Protein AF-A0A8H4KQC0-F1 (afdb_monomer_lite)

Organism: NCBI:txid2364996

Structure (mmCIF, N/CA/C/O backbone):
data_AF-A0A8H4KQC0-F1
#
_entry.id   AF-A0A8H4KQC0-F1
#
loop_
_atom_site.group_PDB
_atom_site.id
_atom_site.type_symbol
_atom_site.label_atom_id
_atom_site.label_alt_id
_atom_site.label_comp_id
_atom_site.label_asym_id
_atom_site.label_entity_id
_atom_site.label_seq_id
_atom_site.pdbx_PDB_ins_code
_atom_site.Cartn_x
_atom_site.Cartn_y
_atom_site.Cartn_z
_atom_site.occupancy
_atom_site.B_iso_or_equiv
_atom_site.auth_seq_id
_atom_site.auth_comp_id
_atom_site.auth_asym_id
_atom_site.auth_atom_id
_atom_site.pdbx_PDB_model_num
ATOM 1 N N . MET A 1 1 ? 35.158 4.837 -8.194 1.00 37.19 1 MET A N 1
ATOM 2 C CA . MET A 1 1 ? 34.379 3.630 -8.532 1.00 37.19 1 MET A CA 1
ATOM 3 C C . MET A 1 1 ? 33.825 3.041 -7.249 1.00 37.19 1 MET A C 1
ATOM 5 O O . MET A 1 1 ? 34.602 2.717 -6.363 1.00 37.19 1 MET A O 1
ATOM 9 N N . ASN A 1 2 ? 32.500 2.974 -7.135 1.00 41.12 2 ASN A N 1
ATOM 10 C CA . ASN A 1 2 ? 31.809 2.283 -6.050 1.00 41.12 2 AS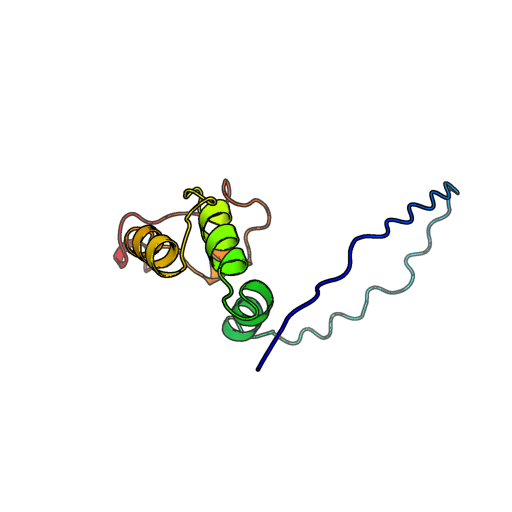N A CA 1
ATOM 11 C C . ASN A 1 2 ? 31.931 0.771 -6.267 1.00 41.12 2 ASN A C 1
ATOM 13 O O . ASN A 1 2 ? 31.627 0.310 -7.366 1.00 41.12 2 ASN A O 1
ATOM 17 N N . HIS A 1 3 ? 32.299 0.008 -5.239 1.00 40.81 3 HIS A N 1
ATOM 18 C CA . HIS A 1 3 ? 31.986 -1.416 -5.200 1.00 40.81 3 HIS A CA 1
ATOM 19 C C . HIS A 1 3 ? 31.530 -1.820 -3.800 1.00 40.81 3 HIS A C 1
ATOM 21 O O . HIS A 1 3 ? 32.168 -1.524 -2.795 1.00 40.81 3 HIS A O 1
ATOM 27 N N . SER A 1 4 ? 30.359 -2.444 -3.796 1.00 44.97 4 SER A N 1
ATOM 28 C CA . SER A 1 4 ? 29.647 -3.042 -2.680 1.00 44.97 4 SER A CA 1
ATOM 29 C C . SER A 1 4 ? 30.373 -4.288 -2.175 1.00 44.97 4 SER A C 1
ATOM 31 O O . SER A 1 4 ? 30.935 -5.033 -2.977 1.00 44.97 4 SER A O 1
ATOM 33 N N . VAL A 1 5 ? 30.288 -4.542 -0.871 1.00 44.66 5 VAL A N 1
ATOM 34 C CA . VAL A 1 5 ? 30.262 -5.900 -0.316 1.00 44.66 5 VAL A CA 1
ATOM 35 C C . VAL A 1 5 ? 29.378 -5.871 0.930 1.00 44.66 5 VAL A C 1
ATOM 37 O O . VAL A 1 5 ? 29.709 -5.251 1.937 1.00 44.66 5 VAL A O 1
ATOM 40 N N . TYR A 1 6 ? 28.184 -6.444 0.786 1.00 40.16 6 TYR A N 1
ATOM 41 C CA . TYR A 1 6 ? 27.332 -6.878 1.887 1.00 40.16 6 TYR A CA 1
ATOM 42 C C . TYR A 1 6 ? 27.906 -8.206 2.382 1.00 40.16 6 TYR A C 1
ATOM 44 O O . TYR A 1 6 ? 27.972 -9.151 1.600 1.00 40.16 6 TYR A O 1
ATOM 52 N N . GLU A 1 7 ? 28.325 -8.253 3.643 1.00 49.56 7 GLU A N 1
ATOM 53 C CA . GLU A 1 7 ? 28.745 -9.484 4.315 1.00 49.56 7 GLU A CA 1
ATOM 54 C C . GLU A 1 7 ? 27.569 -10.143 5.042 1.00 49.56 7 GLU A C 1
ATOM 56 O O . GLU A 1 7 ? 26.617 -9.490 5.482 1.00 49.56 7 GLU A O 1
ATOM 61 N N . ASP A 1 8 ? 27.678 -11.463 5.081 1.00 38.06 8 ASP A N 1
ATOM 62 C CA . ASP A 1 8 ? 26.675 -12.478 5.349 1.00 38.06 8 ASP A CA 1
ATOM 63 C C . ASP A 1 8 ? 26.275 -12.584 6.837 1.00 38.06 8 ASP A C 1
ATOM 65 O O . ASP A 1 8 ? 26.907 -12.066 7.757 1.00 38.06 8 ASP A O 1
ATOM 69 N N . SER A 1 9 ? 25.169 -13.287 7.023 1.00 55.53 9 SER A N 1
ATOM 70 C CA . SER A 1 9 ? 24.512 -13.796 8.220 1.00 55.53 9 SER A CA 1
ATOM 71 C C . SER A 1 9 ? 25.415 -14.159 9.406 1.00 55.53 9 SER A C 1
ATOM 73 O O . SER A 1 9 ? 26.416 -14.856 9.264 1.00 55.53 9 SER A O 1
ATOM 75 N N . ASN A 1 10 ? 24.930 -13.899 10.627 1.00 42.19 10 ASN A N 1
ATOM 76 C CA . ASN A 1 10 ? 25.098 -14.890 11.689 1.00 42.19 10 ASN A CA 1
ATOM 77 C C . ASN A 1 10 ? 23.928 -14.883 12.680 1.00 42.19 10 ASN A C 1
ATOM 79 O O . ASN A 1 10 ? 23.695 -13.934 13.428 1.00 42.19 10 ASN A O 1
ATOM 83 N N . SER A 1 11 ? 23.180 -15.979 12.653 1.00 48.75 11 SER A N 1
ATOM 84 C CA . SER A 1 11 ? 22.158 -16.342 13.620 1.00 48.75 11 SER A CA 1
ATOM 85 C C . SER A 1 11 ? 22.803 -16.729 14.955 1.00 48.75 11 SER A C 1
ATOM 87 O O . SER A 1 11 ? 23.705 -17.559 14.989 1.00 48.75 11 SER A O 1
ATOM 89 N N . ASN A 1 12 ? 22.279 -16.232 16.079 1.00 46.59 12 ASN A N 1
ATOM 90 C CA . ASN A 1 12 ? 22.439 -16.917 17.362 1.00 46.59 12 ASN A CA 1
ATOM 91 C C . ASN A 1 12 ? 21.085 -17.004 18.071 1.00 46.59 12 ASN A C 1
ATOM 93 O O . ASN A 1 12 ? 20.596 -16.048 18.669 1.00 46.59 12 ASN A O 1
ATOM 97 N N . VAL A 1 13 ? 20.472 -18.181 17.953 1.00 47.09 13 VAL A N 1
ATOM 98 C CA . VAL A 1 13 ? 19.419 -18.651 18.848 1.00 47.09 13 VAL A CA 1
ATOM 99 C C . VAL A 1 13 ? 20.078 -19.026 20.172 1.00 47.09 13 VAL A C 1
ATOM 101 O O . VAL A 1 13 ? 20.939 -19.899 20.213 1.00 47.09 13 VAL A O 1
ATOM 104 N N . SER A 1 14 ? 19.616 -18.419 21.261 1.00 44.28 14 SER A N 1
ATOM 105 C CA . SER A 1 14 ? 19.814 -18.939 22.612 1.00 44.28 14 SER A CA 1
ATOM 106 C C . SER A 1 14 ? 18.459 -19.033 23.309 1.00 44.28 14 SER A C 1
ATOM 108 O O . SER A 1 14 ? 17.890 -18.045 23.766 1.00 44.28 14 SER A O 1
ATOM 110 N N . ILE A 1 15 ? 17.936 -20.259 23.354 1.00 46.75 15 ILE A N 1
ATOM 111 C CA . ILE A 1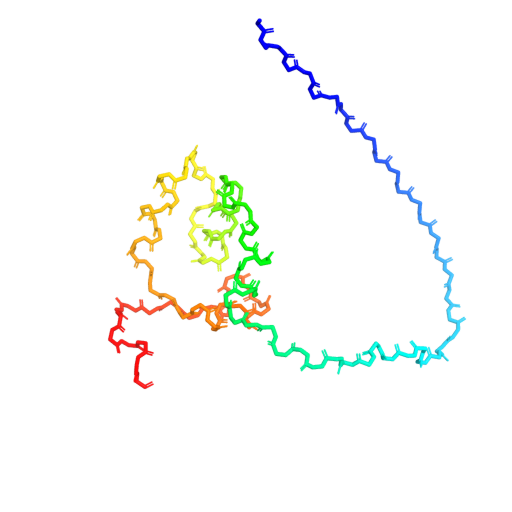 15 ? 16.802 -20.678 24.178 1.00 46.75 15 ILE A CA 1
ATOM 112 C C . ILE A 1 15 ? 17.243 -20.653 25.648 1.00 46.75 15 ILE A C 1
ATOM 114 O O . ILE A 1 15 ? 18.198 -21.339 26.009 1.00 46.75 15 ILE A O 1
ATOM 118 N N . ARG A 1 16 ? 16.511 -19.954 26.524 1.00 47.00 16 ARG A N 1
ATOM 119 C CA . ARG A 1 16 ? 16.423 -20.326 27.945 1.00 47.00 16 ARG A CA 1
ATOM 120 C C . ARG A 1 16 ? 14.972 -20.307 28.404 1.00 47.00 16 ARG A C 1
ATOM 122 O O . ARG A 1 16 ? 14.361 -19.260 28.580 1.00 47.00 16 ARG A O 1
ATOM 129 N N . LEU A 1 17 ? 14.447 -21.515 28.578 1.00 47.19 17 LEU A N 1
ATOM 130 C CA . LEU A 1 17 ? 13.194 -21.818 29.248 1.00 47.19 17 LEU A CA 1
ATOM 131 C C . LEU A 1 17 ? 13.412 -21.671 30.765 1.00 47.19 17 LEU A C 1
ATOM 133 O O . LEU A 1 17 ? 14.270 -22.343 31.333 1.00 47.19 17 LEU A O 1
ATOM 137 N N . GLY A 1 18 ? 12.637 -20.805 31.413 1.00 41.81 18 GLY A N 1
ATOM 138 C CA . GLY A 1 18 ? 12.574 -20.665 32.868 1.00 41.81 18 GLY A CA 1
ATOM 139 C C . GLY A 1 18 ? 11.265 -19.980 33.257 1.00 41.81 18 GLY A C 1
ATOM 140 O O . GLY A 1 18 ? 11.053 -18.814 32.941 1.00 41.81 18 GLY A O 1
ATOM 141 N N . LEU A 1 19 ? 10.348 -20.729 33.868 1.00 44.94 19 LEU A N 1
ATOM 142 C CA . LEU A 1 19 ? 8.986 -20.308 34.210 1.00 44.94 19 LEU A CA 1
ATOM 143 C C . LEU A 1 19 ? 8.900 -19.594 35.580 1.00 44.94 19 LEU A C 1
ATOM 145 O O . LEU A 1 19 ? 9.269 -20.198 36.580 1.00 44.94 19 LEU A O 1
ATOM 149 N N . LYS A 1 20 ? 8.216 -18.426 35.573 1.00 46.81 20 LYS A N 1
ATOM 150 C CA . LYS A 1 20 ? 7.293 -17.822 36.589 1.00 46.81 20 LYS A CA 1
ATOM 151 C C . LYS A 1 20 ? 7.900 -17.247 37.899 1.00 46.81 20 LYS A C 1
ATOM 153 O O . LYS A 1 20 ? 8.898 -17.783 38.356 1.00 46.81 20 LYS A O 1
ATOM 158 N N . PRO A 1 21 ? 7.310 -16.196 38.541 1.00 41.91 21 PRO A N 1
ATOM 159 C CA . PRO A 1 21 ? 5.889 -15.803 38.546 1.00 41.91 21 PRO A CA 1
ATOM 160 C C . PRO A 1 21 ? 5.569 -14.319 38.229 1.00 41.91 21 PRO A C 1
ATOM 162 O O . PRO A 1 21 ? 6.436 -13.458 38.127 1.00 41.91 21 PRO A O 1
ATOM 165 N N . LEU A 1 22 ? 4.265 -14.059 38.070 1.00 48.06 22 LEU A N 1
ATOM 166 C CA . LEU A 1 22 ? 3.622 -12.769 37.812 1.00 48.06 22 LEU A CA 1
ATOM 167 C C . LEU A 1 22 ? 4.066 -11.657 38.773 1.00 48.06 22 LEU A C 1
ATOM 169 O O . LEU A 1 22 ? 3.806 -11.713 39.970 1.00 48.06 22 LEU A O 1
ATOM 173 N N . THR A 1 23 ? 4.587 -10.580 38.199 1.00 39.59 23 THR A N 1
ATOM 174 C CA . THR A 1 23 ? 4.362 -9.214 38.683 1.00 39.59 23 THR A CA 1
ATOM 175 C C . THR A 1 23 ? 4.066 -8.344 37.460 1.00 39.59 23 THR A C 1
ATOM 177 O O . THR A 1 23 ? 4.816 -8.408 36.484 1.00 39.59 23 THR A O 1
ATOM 180 N N . PRO A 1 24 ? 2.977 -7.554 37.449 1.00 47.56 24 PRO A N 1
ATOM 181 C CA . PRO A 1 24 ? 2.744 -6.560 36.412 1.00 47.56 24 PRO A CA 1
ATOM 182 C C . PRO A 1 24 ? 3.702 -5.394 36.671 1.00 47.56 24 PRO A C 1
ATOM 184 O O . PRO A 1 24 ? 3.356 -4.385 37.284 1.00 47.56 24 PRO A O 1
ATOM 187 N N . ALA A 1 25 ? 4.959 -5.576 36.271 1.00 43.56 25 ALA A N 1
ATOM 188 C CA . ALA A 1 25 ? 5.963 -4.532 36.283 1.00 43.56 25 ALA A CA 1
ATOM 189 C C . ALA A 1 25 ? 5.593 -3.520 35.199 1.00 43.56 25 ALA A C 1
ATOM 191 O O . ALA A 1 25 ? 5.882 -3.725 34.027 1.00 43.56 25 ALA A O 1
ATOM 192 N N . GLY A 1 26 ? 4.899 -2.468 35.634 1.00 39.88 26 GLY A N 1
ATOM 193 C CA . GLY A 1 26 ? 4.727 -1.213 34.923 1.00 39.88 26 GLY A CA 1
ATOM 194 C C . GLY A 1 26 ? 4.208 -1.373 33.505 1.00 39.88 26 GLY A C 1
ATOM 195 O O . GLY A 1 26 ? 4.988 -1.472 32.561 1.00 39.88 26 GLY A O 1
ATOM 196 N N . SER A 1 27 ? 2.893 -1.234 33.334 1.00 52.25 27 SER A N 1
ATOM 197 C CA . SER A 1 27 ? 2.373 -0.650 32.100 1.00 52.25 27 SER A CA 1
ATOM 198 C C . SER A 1 27 ? 3.290 0.531 31.764 1.00 52.25 27 SER A C 1
ATOM 200 O O . SER A 1 27 ? 3.422 1.418 32.623 1.00 52.25 27 SER A O 1
ATOM 202 N N . PRO A 1 28 ? 3.977 0.571 30.603 1.00 49.38 28 PRO A N 1
ATOM 203 C CA . PRO A 1 28 ? 4.579 1.817 30.182 1.00 49.38 28 PRO A CA 1
ATOM 204 C C . PRO A 1 28 ? 3.412 2.786 30.187 1.00 49.38 28 PRO A C 1
ATOM 206 O O . PRO A 1 28 ? 2.422 2.563 29.489 1.00 49.38 28 PRO A O 1
ATOM 209 N N . LYS A 1 29 ? 3.469 3.764 31.102 1.00 43.38 29 LYS A N 1
ATOM 210 C CA . LYS A 1 29 ? 2.488 4.837 31.204 1.00 43.38 29 LYS A CA 1
ATOM 211 C C . LYS A 1 29 ? 2.248 5.252 29.771 1.00 43.38 29 LYS A C 1
ATOM 213 O O . LYS A 1 29 ? 3.194 5.713 29.128 1.00 43.38 29 LYS A O 1
ATOM 218 N N . SER A 1 30 ? 1.047 4.973 29.262 1.00 51.69 30 SER A N 1
ATOM 219 C CA . SER A 1 30 ? 0.669 5.368 27.923 1.00 51.69 30 SER A CA 1
ATOM 220 C C . SER A 1 30 ? 0.708 6.881 27.973 1.00 51.69 30 SER A C 1
ATOM 222 O O . SER A 1 30 ? -0.244 7.541 28.395 1.00 51.69 30 SER A O 1
ATOM 224 N N . THR A 1 31 ? 1.863 7.444 27.642 1.00 46.59 31 THR A N 1
ATOM 225 C CA . THR A 1 31 ? 1.935 8.809 27.191 1.00 46.59 31 THR A CA 1
ATOM 226 C C . THR A 1 31 ? 1.128 8.728 25.919 1.00 46.59 31 THR A C 1
ATOM 228 O O . THR A 1 31 ? 1.580 8.218 24.899 1.00 46.59 31 THR A O 1
ATOM 231 N N . ASN A 1 32 ? -0.153 9.058 26.054 1.00 54.84 32 ASN A N 1
ATOM 232 C CA . ASN A 1 32 ? -1.135 9.080 24.991 1.00 54.84 32 ASN A CA 1
ATOM 233 C C . ASN A 1 32 ? -0.762 10.280 24.110 1.00 54.84 32 ASN A C 1
ATOM 235 O O . ASN A 1 32 ? -1.477 11.270 24.005 1.00 54.84 32 ASN A O 1
ATOM 239 N N . LYS A 1 33 ? 0.457 10.251 23.559 1.00 57.50 33 LYS A N 1
ATOM 240 C CA . LYS A 1 33 ? 0.813 11.021 22.393 1.00 57.50 33 LYS A CA 1
ATOM 241 C C . LYS A 1 33 ? -0.043 10.391 21.322 1.00 57.50 33 LYS A C 1
ATOM 243 O O . LYS A 1 33 ? 0.238 9.284 20.873 1.00 57.50 33 LYS A O 1
ATOM 248 N N . GLN A 1 34 ? -1.135 11.075 21.016 1.00 61.12 34 GLN A N 1
ATOM 249 C CA . GLN A 1 34 ? -1.905 10.885 19.802 1.0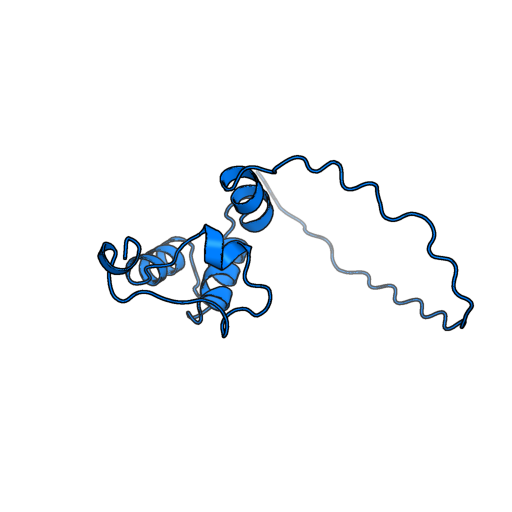0 61.12 34 GLN A CA 1
ATOM 250 C C . GLN A 1 34 ? -0.915 11.020 18.637 1.00 61.12 34 GLN A C 1
ATOM 252 O O . GLN A 1 34 ? -0.693 12.114 18.123 1.00 61.12 34 GLN A O 1
ATOM 257 N N . VAL A 1 35 ? -0.220 9.928 18.306 1.00 75.38 35 VAL A N 1
ATOM 258 C CA . VAL A 1 35 ? 0.667 9.859 17.149 1.00 75.38 35 VAL A CA 1
ATOM 259 C C . VAL A 1 35 ? -0.223 10.085 15.949 1.00 75.38 35 VAL A C 1
ATOM 261 O O . VAL A 1 35 ? -1.209 9.368 15.747 1.00 75.38 35 VAL A O 1
ATOM 264 N N . SER A 1 36 ? 0.083 11.141 15.201 1.00 89.62 36 SER A N 1
ATOM 265 C CA . SER A 1 36 ? -0.750 11.539 14.073 1.00 89.62 36 SER A CA 1
ATOM 266 C C . SER A 1 36 ? -0.871 10.383 13.077 1.00 89.62 36 SER A C 1
ATOM 268 O O . SER A 1 36 ? 0.038 9.560 12.952 1.00 89.62 36 SER A O 1
ATOM 270 N N . LEU A 1 37 ? -1.974 10.323 12.328 1.00 87.81 37 LEU A N 1
ATOM 271 C CA . LEU A 1 37 ? -2.162 9.296 11.296 1.00 87.81 37 LEU A CA 1
ATOM 272 C C . LEU A 1 37 ? -0.980 9.255 10.316 1.00 87.81 37 LEU A C 1
ATOM 274 O O . LEU A 1 37 ? -0.536 8.182 9.916 1.00 87.81 37 LEU A O 1
ATOM 278 N N . MET A 1 38 ? -0.432 10.424 9.977 1.00 86.50 38 MET A N 1
ATOM 279 C CA . MET A 1 38 ? 0.740 10.535 9.114 1.00 86.50 38 MET A CA 1
ATOM 280 C C . MET A 1 38 ? 1.996 9.932 9.756 1.00 86.50 38 MET A C 1
ATOM 282 O O . MET A 1 38 ? 2.789 9.289 9.078 1.00 86.50 38 MET A O 1
ATOM 286 N N . GLU A 1 39 ? 2.180 10.099 11.063 1.00 91.06 39 GLU A N 1
ATOM 287 C CA . GLU A 1 39 ? 3.302 9.512 11.799 1.00 91.06 39 GLU A CA 1
ATOM 288 C C . GLU A 1 39 ? 3.182 7.988 11.893 1.00 91.06 39 GLU A C 1
ATOM 290 O O . GLU A 1 39 ? 4.156 7.282 11.649 1.00 91.06 39 GLU A O 1
ATOM 295 N N . GLN A 1 40 ? 1.978 7.465 12.141 1.00 91.38 40 GLN A N 1
ATOM 296 C CA . GLN A 1 40 ? 1.713 6.024 12.096 1.00 91.38 40 GLN A CA 1
ATOM 297 C C . GLN A 1 40 ? 1.981 5.445 10.702 1.00 91.38 40 GLN A C 1
ATOM 299 O O . GLN A 1 40 ? 2.634 4.409 10.573 1.00 91.38 40 GLN A O 1
ATOM 304 N N . TRP A 1 41 ? 1.543 6.147 9.653 1.00 90.81 41 TRP A N 1
ATOM 305 C CA . TRP A 1 41 ? 1.838 5.766 8.277 1.00 90.81 41 TRP A CA 1
ATOM 306 C C . TRP A 1 41 ? 3.338 5.782 7.987 1.00 90.81 41 TRP A C 1
ATOM 308 O O . TRP A 1 41 ? 3.847 4.833 7.405 1.00 90.81 41 TRP A O 1
ATOM 318 N N . ASN A 1 42 ? 4.063 6.813 8.422 1.00 91.25 42 ASN A N 1
ATOM 319 C CA . ASN A 1 42 ? 5.511 6.895 8.240 1.00 91.25 42 ASN A CA 1
ATOM 320 C C . ASN A 1 42 ? 6.246 5.783 9.002 1.00 91.25 42 ASN A C 1
ATOM 322 O O . ASN A 1 42 ? 7.187 5.200 8.470 1.00 91.25 42 ASN A O 1
ATOM 326 N N . ASN A 1 43 ? 5.794 5.441 10.210 1.00 92.00 43 ASN A N 1
ATOM 327 C CA . ASN A 1 43 ? 6.349 4.336 10.990 1.00 92.00 43 ASN A CA 1
ATOM 328 C C . ASN A 1 43 ? 6.118 2.987 10.302 1.00 92.00 43 ASN A C 1
ATOM 330 O O . ASN A 1 43 ? 7.025 2.155 10.264 1.00 92.00 43 ASN A O 1
ATOM 334 N N . TYR A 1 44 ? 4.933 2.787 9.716 1.00 92.06 44 TYR A N 1
ATOM 335 C CA . TYR A 1 44 ? 4.649 1.614 8.900 1.00 92.06 44 TYR A CA 1
ATOM 336 C C . TYR A 1 44 ? 5.497 1.623 7.621 1.00 92.06 44 TYR A C 1
ATOM 338 O O . TYR A 1 44 ? 6.314 0.732 7.419 1.00 92.06 44 TYR A O 1
ATOM 346 N N . PHE A 1 45 ? 5.330 2.617 6.752 1.00 89.06 45 PHE A N 1
ATOM 347 C CA . PHE A 1 45 ? 5.873 2.648 5.390 1.00 89.06 45 PHE A CA 1
ATOM 348 C C . PHE A 1 45 ? 7.388 2.916 5.327 1.00 89.06 45 PHE A C 1
ATOM 350 O O . PHE A 1 45 ? 8.023 2.684 4.295 1.00 89.06 45 PHE A O 1
ATOM 357 N N . GLN A 1 46 ? 7.974 3.380 6.434 1.00 90.25 46 GLN A N 1
ATOM 358 C CA . GLN A 1 46 ? 9.400 3.638 6.618 1.00 90.25 46 GLN A CA 1
ATOM 359 C C . GLN A 1 46 ? 9.984 4.526 5.507 1.00 90.25 46 GLN A C 1
ATOM 361 O O . GLN A 1 46 ? 9.654 5.705 5.406 1.00 90.25 46 GLN A O 1
ATOM 366 N N . LYS A 1 47 ? 10.879 3.980 4.673 1.00 89.88 47 LYS A N 1
ATOM 367 C CA . LYS A 1 47 ? 11.577 4.715 3.604 1.00 89.88 47 LYS A CA 1
ATOM 368 C C . LYS A 1 47 ? 10.885 4.585 2.242 1.00 89.88 47 LYS A C 1
ATOM 370 O O . LYS A 1 47 ? 11.362 5.167 1.266 1.00 89.88 47 LYS A O 1
ATOM 375 N N . GLY A 1 48 ? 9.818 3.788 2.135 1.00 88.69 48 GLY A N 1
ATOM 376 C CA . GLY A 1 48 ? 9.179 3.480 0.855 1.00 88.69 48 GLY A CA 1
ATOM 377 C C . GLY A 1 48 ? 10.109 2.721 -0.097 1.00 88.69 48 GLY A C 1
ATOM 378 O O . GLY A 1 48 ? 10.218 3.045 -1.288 1.00 88.69 48 GLY A O 1
ATOM 379 N N . THR A 1 49 ? 10.850 1.743 0.424 1.00 93.88 49 THR A N 1
ATOM 380 C CA . THR A 1 49 ? 11.666 0.809 -0.365 1.00 93.88 49 THR A CA 1
ATOM 381 C C . THR A 1 49 ? 10.785 -0.145 -1.174 1.00 93.88 49 THR A C 1
ATOM 383 O O . THR A 1 49 ? 9.576 -0.209 -0.977 1.00 93.88 49 THR A O 1
ATOM 386 N N . LEU A 1 50 ? 11.371 -0.892 -2.117 1.00 93.38 50 LEU A N 1
ATOM 387 C CA . LEU A 1 50 ? 10.611 -1.895 -2.875 1.00 93.38 50 LEU A CA 1
ATOM 388 C C . LEU A 1 50 ? 9.936 -2.900 -1.935 1.00 93.38 50 LEU A C 1
ATOM 390 O O . LEU A 1 50 ? 8.757 -3.184 -2.105 1.00 93.38 50 LEU A O 1
ATOM 394 N N . ARG A 1 51 ? 10.659 -3.347 -0.905 1.00 92.12 51 ARG A N 1
ATOM 395 C CA . ARG A 1 51 ? 10.148 -4.272 0.105 1.00 92.12 51 ARG A CA 1
ATOM 396 C C . ARG A 1 51 ? 8.954 -3.700 0.870 1.00 92.12 51 ARG A C 1
ATOM 398 O O . ARG A 1 51 ? 8.001 -4.427 1.115 1.00 92.12 51 ARG A O 1
ATOM 405 N N . ASP A 1 52 ? 8.974 -2.407 1.193 1.00 93.62 52 ASP A N 1
ATOM 406 C CA . ASP A 1 52 ? 7.851 -1.744 1.877 1.00 93.62 52 ASP A CA 1
ATOM 407 C C . ASP A 1 52 ? 6.602 -1.709 0.986 1.00 93.62 52 ASP A C 1
ATOM 409 O O . ASP A 1 52 ? 5.495 -1.993 1.439 1.00 93.62 52 ASP A O 1
ATOM 413 N N . PHE A 1 53 ? 6.786 -1.426 -0.307 1.00 91.44 53 PHE A N 1
ATOM 414 C CA . PHE A 1 53 ? 5.708 -1.468 -1.296 1.00 91.44 53 PHE A CA 1
ATOM 415 C C . PHE A 1 53 ? 5.173 -2.887 -1.523 1.00 91.44 53 PHE A C 1
ATOM 417 O O . PHE A 1 53 ? 3.963 -3.067 -1.629 1.00 91.44 53 PHE A O 1
ATOM 424 N N . GLN A 1 54 ? 6.051 -3.886 -1.585 1.00 93.69 54 GLN A N 1
ATOM 425 C CA . GLN A 1 54 ? 5.674 -5.295 -1.697 1.00 93.69 54 GLN A CA 1
ATOM 426 C C . GLN A 1 54 ? 4.890 -5.755 -0.466 1.00 93.69 54 GLN A C 1
ATOM 428 O O . GLN A 1 54 ? 3.836 -6.365 -0.617 1.00 93.69 54 GLN A O 1
ATOM 433 N N . ARG A 1 55 ? 5.342 -5.392 0.744 1.00 93.81 55 ARG A N 1
ATOM 434 C CA . ARG A 1 55 ? 4.614 -5.668 1.989 1.00 93.81 55 ARG A CA 1
ATOM 435 C C . ARG A 1 55 ? 3.229 -5.027 1.972 1.00 93.81 55 ARG A C 1
ATOM 437 O O . ARG A 1 55 ? 2.260 -5.708 2.266 1.00 93.81 55 ARG A O 1
ATOM 444 N N . LEU A 1 56 ? 3.126 -3.762 1.554 1.00 92.44 56 LEU A N 1
ATOM 445 C CA . LEU A 1 56 ? 1.832 -3.089 1.408 1.00 92.44 56 LEU A CA 1
ATOM 446 C C . LEU A 1 56 ? 0.915 -3.811 0.409 1.00 92.44 56 LEU A C 1
ATOM 448 O O . LEU A 1 56 ? -0.288 -3.870 0.630 1.00 92.44 56 LEU A O 1
ATOM 452 N N . CYS A 1 57 ? 1.462 -4.366 -0.675 1.00 92.81 57 CYS A N 1
ATOM 453 C CA . CYS A 1 57 ? 0.675 -5.168 -1.611 1.00 92.81 57 CYS A CA 1
ATOM 454 C C . CYS A 1 57 ? 0.134 -6.433 -0.925 1.00 92.81 57 CYS A C 1
ATOM 456 O O . CYS A 1 57 ? -1.071 -6.660 -0.959 1.00 92.81 57 CYS A O 1
ATOM 458 N N . VAL A 1 58 ? 0.982 -7.201 -0.233 1.00 92.56 58 VAL A N 1
ATOM 459 C CA . VAL A 1 58 ? 0.560 -8.417 0.494 1.00 92.56 58 VAL A CA 1
ATOM 460 C C . VAL A 1 58 ? -0.504 -8.107 1.548 1.00 92.56 58 VAL A C 1
ATOM 462 O O . VAL A 1 58 ? -1.534 -8.775 1.602 1.00 92.56 58 VAL A O 1
ATOM 465 N N . ASP A 1 59 ? -0.295 -7.046 2.326 1.00 92.06 59 ASP A N 1
ATOM 466 C CA . ASP A 1 59 ? -1.210 -6.578 3.371 1.00 92.06 59 ASP A CA 1
ATOM 467 C C . ASP A 1 59 ? -2.580 -6.120 2.824 1.00 92.06 59 ASP A C 1
ATOM 469 O O . ASP A 1 59 ? -3.529 -5.950 3.589 1.00 92.06 59 ASP A O 1
ATOM 473 N N . LEU A 1 60 ? -2.690 -5.917 1.506 1.00 90.38 60 LEU A N 1
ATOM 474 C CA . LEU A 1 60 ? -3.913 -5.569 0.777 1.00 90.38 60 LEU A CA 1
ATOM 475 C C . LEU A 1 60 ? -4.408 -6.712 -0.130 1.00 90.38 60 LEU A C 1
ATOM 477 O O . LEU A 1 60 ? -5.190 -6.465 -1.046 1.00 90.38 60 LEU A O 1
ATOM 481 N N . ALA A 1 61 ? -3.943 -7.945 0.097 1.00 89.75 61 ALA A N 1
ATOM 482 C CA . ALA A 1 61 ? -4.252 -9.124 -0.720 1.00 89.75 61 ALA A CA 1
ATOM 483 C C . ALA A 1 61 ? 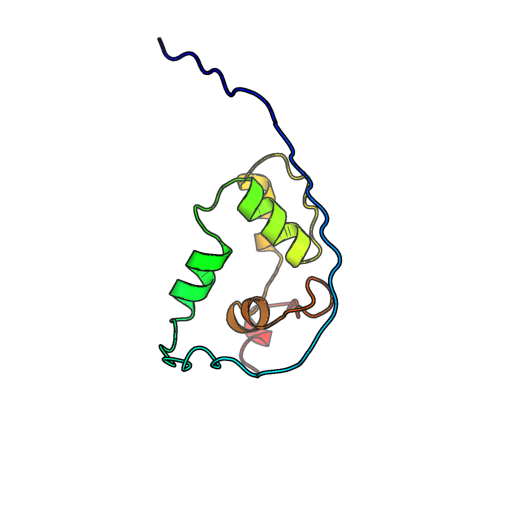-3.881 -8.978 -2.214 1.00 89.75 61 ALA A C 1
ATOM 485 O O . ALA A 1 61 ? -4.494 -9.593 -3.088 1.00 89.75 61 ALA A O 1
ATOM 486 N N . LEU A 1 62 ? -2.863 -8.172 -2.521 1.00 88.88 62 LEU A N 1
ATOM 487 C CA . LEU A 1 62 ? -2.260 -8.051 -3.847 1.00 88.88 62 LEU A CA 1
ATOM 488 C C . LEU A 1 62 ? -0.988 -8.915 -3.959 1.00 88.88 62 LEU A C 1
ATOM 490 O O . LEU A 1 62 ? -0.380 -9.263 -2.943 1.00 88.88 62 LEU A O 1
ATOM 494 N N . PRO A 1 63 ? -0.514 -9.206 -5.186 1.00 88.62 63 PRO A N 1
ATOM 495 C CA . PRO A 1 63 ? 0.761 -9.890 -5.395 1.00 88.62 63 PRO A CA 1
ATOM 496 C C . PRO A 1 63 ? 1.938 -9.133 -4.758 1.00 88.62 63 PRO A C 1
ATOM 498 O O . PRO A 1 63 ? 2.149 -7.947 -5.020 1.00 88.62 63 PRO A O 1
ATOM 501 N N . GLY A 1 64 ? 2.707 -9.824 -3.913 1.00 84.31 64 GLY A N 1
ATOM 502 C CA . GLY A 1 64 ? 3.859 -9.270 -3.190 1.00 84.31 64 GLY A CA 1
ATOM 503 C C . GLY A 1 64 ? 5.206 -9.433 -3.895 1.00 84.31 64 GLY A C 1
ATOM 504 O O . GLY A 1 64 ? 6.187 -8.816 -3.501 1.00 84.31 64 GLY A O 1
ATOM 505 N N . ASP A 1 65 ? 5.272 -10.239 -4.947 1.00 89.38 65 ASP A N 1
ATOM 506 C CA . ASP A 1 65 ? 6.479 -10.591 -5.703 1.00 89.38 65 ASP A CA 1
ATOM 507 C C . ASP A 1 65 ? 6.761 -9.632 -6.875 1.00 89.38 65 ASP A C 1
ATOM 509 O O . ASP A 1 65 ? 7.548 -9.919 -7.778 1.00 89.38 65 ASP A O 1
ATOM 513 N N . LEU A 1 66 ? 6.141 -8.450 -6.862 1.00 88.81 66 LEU A N 1
ATOM 514 C CA . LEU A 1 66 ? 6.280 -7.464 -7.927 1.00 88.81 66 LEU A CA 1
ATOM 515 C C . LEU A 1 66 ? 7.734 -6.959 -8.023 1.00 88.81 66 LEU A C 1
ATOM 517 O O . LEU A 1 66 ? 8.299 -6.514 -7.022 1.00 88.81 66 LEU A O 1
ATOM 521 N N . PRO A 1 67 ? 8.344 -6.937 -9.222 1.00 88.50 67 PRO A N 1
ATOM 522 C CA . PRO A 1 67 ? 9.784 -6.710 -9.377 1.00 88.50 67 PRO A CA 1
ATOM 523 C C . PRO A 1 67 ? 10.206 -5.239 -9.237 1.00 88.50 67 PRO A C 1
ATOM 525 O O . PRO A 1 67 ? 11.396 -4.930 -9.259 1.00 88.50 67 PRO A O 1
ATOM 528 N N . SER A 1 68 ? 9.261 -4.296 -9.150 1.00 92.19 68 SER A N 1
ATOM 529 C CA . SER A 1 68 ? 9.576 -2.867 -9.083 1.00 92.19 68 SER A CA 1
ATOM 530 C C . SER A 1 68 ? 8.505 -2.040 -8.374 1.00 92.19 68 SER A C 1
ATOM 532 O O . SER A 1 68 ? 7.322 -2.383 -8.359 1.00 92.19 68 SER A O 1
ATOM 534 N N . LYS A 1 69 ? 8.914 -0.874 -7.849 1.00 91.88 69 LYS A N 1
ATOM 535 C CA . LYS A 1 69 ? 8.006 0.060 -7.160 1.00 91.88 69 LYS A CA 1
ATOM 536 C C . LYS A 1 69 ? 6.896 0.557 -8.082 1.00 91.88 69 LYS A C 1
ATOM 538 O O . LYS A 1 69 ? 5.786 0.797 -7.623 1.00 91.88 69 LYS A O 1
ATOM 543 N N . ALA A 1 70 ? 7.193 0.729 -9.371 1.00 92.88 70 ALA A N 1
ATOM 544 C CA . ALA A 1 70 ? 6.210 1.165 -10.357 1.00 92.88 70 ALA A CA 1
ATOM 545 C C . ALA A 1 70 ? 5.068 0.147 -10.477 1.00 92.88 70 ALA A C 1
ATOM 547 O O . ALA A 1 70 ? 3.907 0.531 -10.402 1.00 92.88 70 ALA A O 1
ATOM 548 N N . LYS A 1 71 ? 5.399 -1.149 -10.536 1.00 90.88 71 LYS A N 1
ATOM 549 C CA . LYS A 1 71 ? 4.406 -2.227 -10.591 1.00 90.88 71 LYS A CA 1
ATOM 550 C C . LYS A 1 71 ? 3.566 -2.307 -9.316 1.00 90.88 71 LYS A C 1
ATOM 552 O O . LYS A 1 71 ? 2.350 -2.416 -9.417 1.00 90.88 71 LYS A O 1
ATOM 557 N N . CYS A 1 72 ? 4.181 -2.165 -8.137 1.00 91.75 72 CYS A N 1
ATOM 558 C CA . CYS A 1 72 ? 3.432 -2.065 -6.878 1.00 91.75 72 CYS A CA 1
ATOM 559 C C . CYS A 1 72 ? 2.463 -0.878 -6.895 1.00 91.75 72 CYS A C 1
ATOM 561 O O . CYS A 1 72 ? 1.292 -1.023 -6.567 1.00 91.75 72 CYS A O 1
ATOM 563 N N . ARG A 1 73 ? 2.922 0.301 -7.331 1.00 90.75 73 ARG A N 1
ATOM 564 C CA . ARG A 1 73 ? 2.068 1.493 -7.440 1.00 90.75 73 ARG A CA 1
ATOM 565 C C . ARG A 1 73 ? 0.923 1.294 -8.424 1.00 90.75 73 ARG A C 1
ATOM 567 O O . ARG A 1 73 ? -0.174 1.758 -8.143 1.00 90.75 73 ARG A O 1
ATOM 574 N N . ASP A 1 74 ? 1.162 0.625 -9.547 1.00 90.62 74 ASP A N 1
ATOM 575 C CA . ASP A 1 74 ? 0.116 0.328 -10.523 1.00 90.62 74 ASP A CA 1
ATOM 576 C C . ASP A 1 74 ? -0.945 -0.619 -9.954 1.00 90.62 74 ASP A C 1
ATOM 578 O O . ASP A 1 74 ? -2.130 -0.352 -10.128 1.00 90.62 74 ASP A O 1
ATOM 582 N N . ALA A 1 75 ? -0.547 -1.650 -9.202 1.00 88.81 75 ALA A N 1
ATOM 583 C CA . ALA A 1 75 ? -1.485 -2.539 -8.513 1.00 88.81 75 ALA A CA 1
ATOM 584 C C . ALA A 1 75 ? -2.305 -1.803 -7.433 1.00 88.81 75 ALA A C 1
ATOM 586 O O . ALA A 1 75 ? -3.497 -2.050 -7.265 1.00 88.81 75 ALA A O 1
ATOM 587 N N . LEU A 1 76 ? -1.689 -0.843 -6.736 1.00 88.94 76 LEU A N 1
ATOM 588 C CA . LEU A 1 76 ? -2.363 -0.033 -5.719 1.00 88.94 76 LEU A CA 1
ATOM 589 C C . LEU A 1 76 ? -3.365 0.972 -6.308 1.00 88.94 76 LEU A C 1
ATOM 591 O O . LEU A 1 76 ? -4.304 1.349 -5.615 1.00 88.94 76 LEU A O 1
ATOM 595 N N . LYS A 1 77 ? -3.218 1.401 -7.573 1.00 86.75 77 LYS A N 1
ATOM 596 C CA . LYS A 1 77 ? -4.137 2.377 -8.202 1.00 86.75 77 LYS A CA 1
ATOM 597 C C . LYS A 1 77 ? -5.586 1.895 -8.249 1.00 86.75 77 LYS A C 1
ATOM 599 O O . LYS A 1 77 ? -6.492 2.723 -8.222 1.00 86.75 77 LYS A O 1
ATOM 604 N N . SER A 1 78 ? -5.805 0.586 -8.355 1.00 81.81 78 SER A N 1
ATOM 605 C CA . SER A 1 78 ? -7.143 -0.013 -8.388 1.00 81.81 78 SER A CA 1
ATOM 606 C C . SER A 1 78 ? -7.739 -0.268 -7.004 1.00 81.81 78 SER A C 1
ATOM 608 O O . SER A 1 78 ? -8.916 -0.610 -6.911 1.00 81.81 78 SER A O 1
ATOM 610 N N . ILE A 1 79 ? -6.957 -0.108 -5.933 1.00 86.06 79 ILE A N 1
ATOM 611 C CA . ILE A 1 79 ? -7.388 -0.377 -4.563 1.00 86.06 79 ILE A CA 1
ATOM 612 C C . ILE A 1 79 ? -7.758 0.932 -3.878 1.00 86.06 79 ILE A C 1
ATOM 614 O O . ILE A 1 79 ? -6.958 1.860 -3.785 1.00 86.06 79 ILE A O 1
ATOM 618 N N . ASN A 1 80 ? -8.977 0.989 -3.347 1.00 86.44 80 ASN A N 1
ATOM 619 C CA . ASN A 1 80 ? -9.392 2.069 -2.463 1.00 86.44 80 ASN A CA 1
ATOM 620 C C . ASN A 1 80 ? -9.435 1.511 -1.043 1.00 86.44 80 ASN A C 1
ATOM 622 O O . ASN A 1 80 ? -10.203 0.596 -0.766 1.00 86.44 80 ASN A O 1
ATOM 626 N N . VAL A 1 81 ? -8.622 2.052 -0.144 1.00 86.31 81 VAL A N 1
ATOM 627 C CA . VAL A 1 81 ? -8.572 1.639 1.261 1.00 86.31 81 VAL A CA 1
ATOM 628 C C . VAL A 1 81 ? -8.551 2.877 2.147 1.00 86.31 81 VAL A C 1
ATOM 630 O O . VAL A 1 81 ? -7.954 3.896 1.792 1.00 86.31 81 VAL A O 1
ATOM 633 N N . ASN A 1 82 ? -9.204 2.805 3.304 1.00 87.50 82 ASN A N 1
ATOM 634 C CA . ASN A 1 82 ? -9.064 3.835 4.322 1.00 87.50 82 ASN A CA 1
ATOM 635 C C . ASN A 1 82 ? -7.758 3.597 5.094 1.00 87.50 82 ASN A C 1
ATOM 637 O O . ASN A 1 82 ? -7.611 2.583 5.771 1.00 87.50 82 ASN A O 1
ATOM 641 N N . ILE A 1 83 ? -6.818 4.542 5.014 1.00 87.31 83 ILE A N 1
ATOM 642 C CA . ILE A 1 83 ? -5.504 4.422 5.664 1.00 87.31 83 ILE A CA 1
ATOM 643 C C . ILE A 1 83 ? -5.624 4.270 7.184 1.00 87.31 83 ILE A C 1
ATOM 645 O O . ILE A 1 83 ? -4.863 3.511 7.774 1.00 87.31 83 ILE A O 1
ATOM 649 N N . LYS A 1 84 ? -6.600 4.930 7.821 1.00 87.75 84 LYS A N 1
ATOM 650 C CA . LYS A 1 84 ? -6.838 4.787 9.262 1.00 87.75 84 LYS A CA 1
ATOM 651 C C . LYS A 1 84 ? -7.216 3.348 9.606 1.00 87.75 84 LYS A C 1
ATOM 653 O O . LYS A 1 84 ? -6.565 2.728 10.436 1.00 87.75 84 LYS A O 1
ATOM 658 N N . GLN A 1 85 ? -8.205 2.805 8.898 1.00 88.00 85 GLN A N 1
ATOM 659 C CA . GLN A 1 85 ? -8.647 1.427 9.093 1.00 88.00 85 GLN A CA 1
ATOM 660 C C . GLN A 1 85 ? -7.518 0.431 8.811 1.00 88.00 85 GLN A C 1
ATOM 662 O O . GLN A 1 85 ? -7.334 -0.531 9.548 1.00 88.00 85 GLN A O 1
ATOM 667 N N . PHE A 1 86 ? -6.749 0.660 7.746 1.00 91.06 86 PHE A N 1
ATOM 668 C CA . PHE A 1 86 ? -5.597 -0.170 7.432 1.00 91.06 86 PHE A CA 1
ATOM 669 C C . PHE A 1 86 ? -4.595 -0.188 8.593 1.00 91.06 86 PHE A C 1
ATOM 671 O O . PHE A 1 86 ? -4.141 -1.254 8.994 1.00 91.06 86 PHE A O 1
ATOM 678 N N . LEU A 1 87 ? -4.262 0.969 9.165 1.00 89.12 87 LEU A N 1
ATOM 679 C CA . LEU A 1 87 ? -3.315 1.051 10.279 1.00 89.12 87 LEU A CA 1
ATOM 680 C C . LEU A 1 87 ? -3.857 0.404 11.563 1.00 89.12 87 LEU A C 1
ATOM 682 O O . LEU A 1 87 ? -3.089 -0.252 12.260 1.00 89.12 87 LEU A O 1
ATOM 686 N N . GLU A 1 88 ? -5.158 0.524 11.832 1.00 87.12 88 GLU A N 1
ATOM 687 C CA . GLU A 1 88 ? -5.830 -0.070 13.002 1.00 87.12 88 GLU A CA 1
ATOM 688 C C . GLU A 1 88 ? -6.076 -1.585 12.866 1.00 87.12 88 GLU A C 1
ATOM 690 O O . GLU A 1 88 ? -6.301 -2.272 13.859 1.00 87.12 88 GLU A O 1
ATOM 695 N N . CYS A 1 89 ? -6.033 -2.130 11.649 1.00 86.75 89 CYS A N 1
ATOM 696 C CA . CYS A 1 89 ? -6.261 -3.549 11.405 1.00 86.75 89 CYS A CA 1
ATOM 697 C C . CYS A 1 89 ? -5.034 -4.390 11.790 1.00 86.75 89 CYS A C 1
ATOM 699 O O . CYS A 1 89 ? -3.993 -4.315 11.136 1.00 86.75 89 CYS A O 1
ATOM 701 N N . GLU A 1 90 ? -5.151 -5.235 12.812 1.00 83.12 90 GLU A N 1
ATOM 702 C CA . GLU A 1 90 ? -4.079 -6.166 13.197 1.00 83.12 90 GLU A CA 1
ATOM 703 C C . GLU A 1 90 ? -4.010 -7.396 12.280 1.00 83.12 90 GLU A C 1
ATOM 705 O O . GLU A 1 90 ? -2.931 -7.930 12.034 1.00 83.12 90 GLU A O 1
ATOM 710 N N . ASN A 1 91 ? -5.151 -7.818 11.732 1.00 85.19 91 ASN A N 1
ATOM 711 C CA . ASN A 1 91 ? -5.282 -9.072 10.997 1.00 85.19 91 ASN A CA 1
ATOM 712 C C . ASN A 1 91 ? -5.331 -8.819 9.482 1.00 85.19 91 ASN A C 1
ATOM 714 O O . ASN A 1 91 ? -6.389 -8.859 8.861 1.00 85.19 91 ASN A O 1
ATOM 718 N N . LYS A 1 92 ? -4.185 -8.469 8.893 1.00 84.81 92 LYS A N 1
ATOM 719 C CA . LYS A 1 92 ? -4.055 -8.199 7.452 1.00 84.81 92 LYS A CA 1
ATOM 720 C C . LYS A 1 92 ? -3.682 -9.481 6.686 1.00 84.81 92 LYS A C 1
ATOM 722 O O . LYS A 1 92 ? -2.857 -10.239 7.193 1.00 84.81 92 LYS A O 1
ATOM 727 N N . PRO A 1 93 ? -4.207 -9.711 5.466 1.00 84.69 93 PRO A N 1
ATOM 728 C CA . PRO A 1 93 ? -5.119 -8.840 4.716 1.00 84.69 93 PRO A CA 1
ATOM 729 C C . PRO A 1 93 ? -6.614 -9.021 5.046 1.00 84.69 93 PRO A C 1
ATOM 731 O O . PRO A 1 93 ? -7.409 -8.157 4.684 1.00 84.69 93 PRO A O 1
ATOM 734 N N . ASP A 1 94 ? -7.008 -10.090 5.744 1.00 81.75 94 ASP A N 1
ATOM 735 C CA . ASP A 1 94 ? -8.418 -10.506 5.888 1.00 81.75 94 ASP A CA 1
ATOM 736 C C . ASP A 1 94 ? -9.328 -9.492 6.611 1.00 81.75 94 ASP A C 1
ATOM 738 O O . ASP A 1 94 ? -10.539 -9.470 6.399 1.00 81.75 94 ASP A O 1
ATOM 742 N N . GLY A 1 95 ? -8.765 -8.633 7.462 1.00 78.88 95 GLY A N 1
ATOM 743 C CA . GLY A 1 95 ? -9.480 -7.588 8.198 1.00 78.88 95 GLY A CA 1
ATOM 744 C C . GLY A 1 95 ? -9.450 -6.204 7.537 1.00 78.88 95 GLY A C 1
ATOM 745 O O . GLY A 1 95 ? -9.934 -5.234 8.134 1.00 78.88 95 GLY A O 1
ATOM 746 N N . VAL A 1 96 ? -8.849 -6.064 6.350 1.00 85.00 96 VAL A N 1
ATOM 747 C CA . VAL A 1 96 ? -8.799 -4.790 5.621 1.00 85.00 96 VAL A CA 1
ATOM 748 C C . VAL A 1 96 ? -9.973 -4.704 4.649 1.00 85.00 96 VAL A C 1
ATOM 750 O O . VAL A 1 96 ? -10.145 -5.540 3.768 1.00 85.00 96 VAL A O 1
ATOM 753 N N . ASN A 1 97 ? -10.762 -3.635 4.757 1.00 84.69 97 ASN A N 1
ATOM 754 C CA . ASN A 1 97 ? -11.885 -3.393 3.860 1.00 84.69 97 ASN A CA 1
ATOM 755 C C . ASN A 1 97 ? -11.371 -2.633 2.647 1.00 84.69 97 ASN A C 1
ATOM 757 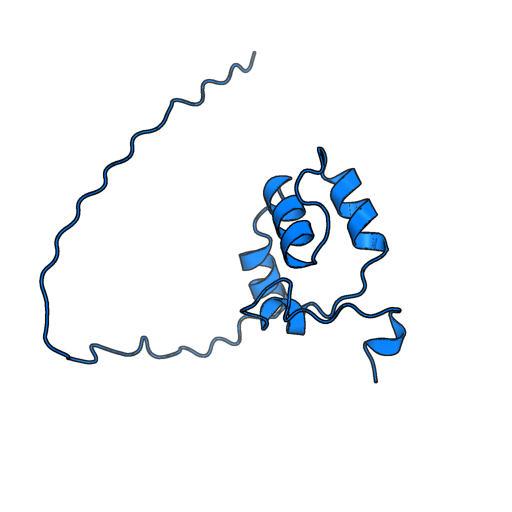O O . ASN A 1 97 ? -10.913 -1.490 2.741 1.00 84.69 97 ASN A O 1
ATOM 761 N N . ILE A 1 98 ? -11.475 -3.287 1.499 1.00 85.12 98 ILE A N 1
ATOM 762 C CA . ILE A 1 98 ? -11.185 -2.689 0.207 1.00 85.12 98 ILE A CA 1
ATOM 763 C C . ILE A 1 98 ? -12.499 -2.197 -0.389 1.00 85.12 98 ILE A C 1
ATOM 765 O O . ILE A 1 98 ? -13.456 -2.947 -0.581 1.00 85.12 98 ILE A O 1
ATOM 769 N N . PHE A 1 99 ? -12.538 -0.910 -0.699 1.00 81.19 99 PHE A N 1
ATOM 770 C CA . PHE A 1 99 ? -13.702 -0.243 -1.246 1.00 81.19 99 PHE A CA 1
ATOM 771 C C . PHE A 1 99 ? -13.668 -0.280 -2.776 1.00 81.19 99 PHE A C 1
ATOM 773 O O . PHE A 1 99 ? -12.635 -0.077 -3.420 1.00 81.19 99 PHE A O 1
ATOM 780 N N . LYS A 1 100 ? -14.841 -0.489 -3.381 1.00 76.25 100 LYS A N 1
ATOM 781 C CA . LYS A 1 100 ? -14.994 -0.515 -4.845 1.00 76.25 100 LYS A CA 1
ATOM 782 C C . LYS A 1 100 ? -14.744 0.849 -5.489 1.00 76.25 100 LYS A C 1
ATOM 784 O O . LYS A 1 100 ? -14.366 0.919 -6.652 1.00 76.25 100 LYS A O 1
ATOM 78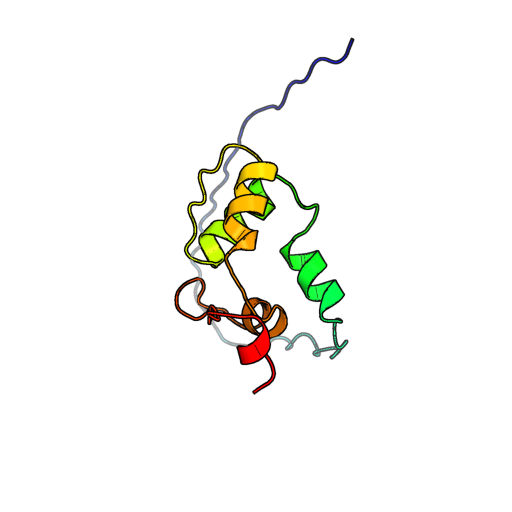9 N N . ASN A 1 101 ? -14.982 1.935 -4.756 1.00 75.19 101 ASN A N 1
ATOM 790 C CA . ASN A 1 101 ? -14.761 3.294 -5.232 1.00 75.19 101 ASN A CA 1
ATOM 791 C C . ASN A 1 101 ? -14.447 4.242 -4.066 1.00 75.19 101 ASN A C 1
ATOM 793 O O . ASN A 1 101 ? -14.660 3.914 -2.899 1.00 75.19 101 ASN A O 1
ATOM 797 N N . ARG A 1 102 ? -13.972 5.447 -4.397 1.00 69.94 102 ARG A N 1
ATOM 798 C CA . ARG A 1 102 ? -13.660 6.479 -3.398 1.00 69.94 102 ARG A CA 1
ATOM 799 C C . ARG A 1 102 ? -14.895 7.068 -2.707 1.00 69.94 102 ARG A C 1
ATOM 801 O O . ARG A 1 102 ? -14.771 7.568 -1.600 1.00 69.94 102 ARG A O 1
ATOM 808 N N . HIS A 1 103 ? -16.073 7.012 -3.330 1.00 65.25 103 HIS A N 1
ATOM 809 C CA . HIS A 1 103 ? -17.313 7.542 -2.745 1.00 65.25 103 HIS A CA 1
ATOM 810 C C . HIS A 1 103 ? -17.812 6.693 -1.570 1.00 65.25 103 HIS A C 1
ATOM 812 O O . HIS A 1 103 ? -18.400 7.225 -0.636 1.00 65.25 103 HIS A O 1
ATOM 818 N N . ALA A 1 104 ? -17.506 5.395 -1.570 1.00 63.16 104 ALA A N 1
ATOM 819 C CA . ALA A 1 104 ? -17.816 4.478 -0.481 1.00 63.16 104 ALA A CA 1
ATOM 820 C C . ALA A 1 104 ? -16.957 4.708 0.778 1.00 63.16 104 ALA A C 1
ATOM 822 O O . ALA A 1 104 ? -17.219 4.089 1.802 1.00 63.16 104 ALA A O 1
ATOM 823 N N . LEU A 1 105 ? -15.951 5.591 0.724 1.00 60.47 105 LEU A N 1
ATOM 824 C CA . LEU A 1 105 ? -15.129 5.959 1.883 1.00 60.47 105 LEU A CA 1
ATOM 825 C C . LEU A 1 105 ? -15.792 7.017 2.790 1.00 60.47 105 LEU A C 1
ATOM 827 O O . LEU A 1 105 ? -15.260 7.278 3.864 1.00 60.47 105 LEU A O 1
ATOM 831 N N . ILE A 1 106 ? -16.885 7.658 2.348 1.00 57.22 106 ILE A N 1
ATOM 832 C CA . ILE A 1 106 ? -17.503 8.833 3.005 1.00 57.22 106 ILE A CA 1
ATOM 833 C C . ILE A 1 106 ? -18.914 8.514 3.555 1.00 57.22 106 ILE A C 1
ATOM 835 O O . ILE A 1 106 ? -19.583 9.402 4.074 1.00 57.22 106 ILE A O 1
ATOM 839 N N . SER A 1 107 ? -19.388 7.268 3.433 1.00 46.06 107 SER A N 1
ATOM 840 C CA . SER A 1 107 ? -20.733 6.885 3.893 1.00 46.06 107 SER A CA 1
ATOM 841 C C . SER A 1 107 ? -20.813 6.617 5.389 1.00 46.06 107 SER A C 1
ATOM 843 O O . SER A 1 107 ? -19.822 6.117 5.962 1.00 46.06 107 SER A O 1
#

Sequence (107 aa):
MNHSVYEDSNSNVSIRLGLKPLTPAGSPKSTNKQVSLMEQWNNYFQKGTLRDFQRLCVDLALPGDLPSKAKCRDALKSINVNIKQFLECENKPDGVNIFKNRHALIS

Secondary structure (DSSP, 8-state):
-----PPP----------------------------HHHHHHHHHTT--HHHHHHHHHTTTS-S--SSHHHHHHHHHT-EE-HHHHHH-SSTTTTPPEESSGGGG--

Radius of gyration: 19.79 Å; chains: 1; bounding box: 55×33×49 Å

Foldseek 3Di:
DDDDDDDDDDDDDDDDDDDDDDDPPDDPPCPVPVQDLVNLVCVQQPPVDLQSLLVVQQLQVHHSPDPDSVVSVVRCVQWDFDSVQSSVDPDGPVSTDTDRDPVVVPD

pLDDT: mean 73.34, std 20.15, range [37.19, 93.88]